Protein AF-A0A165DAU3-F1 (afdb_monomer_lite)

Secondary structure (DSSP, 8-state):
------TTS--S-TT-B-----TTTT--SSS--SSTTEEEETTTTEEEEPS-SSS----SS---BS-SS-SSTT-EEEEETTEEEEE-TTT-STTTTSTT------TTEEEEEEETTEEEEEEEPTTEEEETTEEEE-----

pLDDT: mean 70.82, std 15.38, range [39.5, 92.19]

Sequence (142 aa):
MLDTCGTNGVCGGPGASCDTIAPFTHNQIYVGCNTPAAVCNLATQTCIAASSAGMRRREDEQLPVGPTSCRHRTEQLCVSNGVASCADLASDFEHCGSCGKDCGETEGADTVACERGVCVVWNCKHGWKQVGSTWIRITASK

Radius of gyration: 28.68 Å; chains: 1; bounding box: 58×36×79 Å

Organism: NCBI:txid1353952

InterPro domains:
  IPR048661 Protein CPL1-like [PF21671] (85-129)

Structure (mmCIF, N/CA/C/O backbone):
data_AF-A0A165DAU3-F1
#
_entry.id   AF-A0A165DAU3-F1
#
loop_
_atom_site.group_PDB
_atom_site.id
_atom_site.type_symbol
_atom_site.label_atom_id
_atom_site.label_alt_id
_atom_site.label_comp_id
_atom_site.label_asym_id
_atom_site.label_entity_id
_atom_site.label_seq_id
_atom_site.pdbx_PDB_ins_code
_atom_site.Cartn_x
_atom_site.Cartn_y
_atom_site.Cartn_z
_atom_site.occupancy
_atom_site.B_iso_or_equiv
_atom_site.auth_seq_id
_atom_site.auth_comp_id
_atom_site.auth_asym_id
_atom_site.auth_atom_id
_atom_site.pdbx_PDB_model_num
ATOM 1 N N . MET A 1 1 ? -19.573 -19.934 45.255 1.00 46.00 1 MET A N 1
ATOM 2 C CA . MET A 1 1 ? -20.816 -19.555 44.541 1.00 46.00 1 MET A CA 1
ATOM 3 C C . MET A 1 1 ? -20.634 -19.964 43.082 1.00 46.00 1 MET A C 1
ATOM 5 O O . MET A 1 1 ? -19.509 -20.281 42.727 1.00 46.00 1 MET A O 1
ATOM 9 N N . LEU A 1 2 ? -21.692 -20.099 42.277 1.00 47.59 2 LEU A N 1
ATOM 10 C CA . LEU A 1 2 ? -21.531 -20.499 40.869 1.00 47.59 2 LEU A CA 1
ATOM 11 C C . LEU A 1 2 ? -21.122 -19.275 40.048 1.00 47.59 2 LEU A C 1
ATOM 13 O O . LEU A 1 2 ? -21.917 -18.345 39.930 1.00 47.59 2 LEU A O 1
ATOM 17 N N . ASP A 1 3 ? -19.909 -19.292 39.495 1.00 49.16 3 ASP A N 1
ATOM 18 C CA . ASP A 1 3 ? -19.417 -18.250 38.593 1.00 49.16 3 ASP A CA 1
ATOM 19 C C . ASP A 1 3 ? -20.326 -18.187 37.359 1.00 49.16 3 ASP A C 1
ATOM 21 O O . ASP A 1 3 ? -20.352 -19.094 36.523 1.00 49.16 3 ASP A O 1
ATOM 25 N N . THR A 1 4 ? -21.139 -17.135 37.269 1.00 50.62 4 THR A N 1
ATOM 26 C CA . THR A 1 4 ? -22.172 -16.996 36.242 1.00 50.62 4 THR A CA 1
ATOM 27 C C . THR A 1 4 ? -21.559 -16.638 34.892 1.00 50.62 4 THR A C 1
ATOM 29 O O . THR A 1 4 ? -21.430 -15.474 34.513 1.00 50.62 4 THR A O 1
ATOM 32 N N . CYS A 1 5 ? -21.209 -17.668 34.126 1.00 50.62 5 CYS A N 1
ATOM 33 C CA . CYS A 1 5 ? -20.965 -17.534 32.697 1.00 50.62 5 CYS A CA 1
ATOM 34 C C . CYS A 1 5 ? -22.255 -17.092 31.991 1.00 50.62 5 CYS A C 1
ATOM 36 O O . CYS A 1 5 ? -23.321 -17.676 32.199 1.00 50.62 5 CYS A O 1
ATOM 38 N N . GLY A 1 6 ? -22.163 -16.051 31.161 1.00 46.69 6 GLY A N 1
ATOM 39 C CA . GLY A 1 6 ? -23.290 -15.597 30.351 1.00 46.69 6 GLY A CA 1
ATOM 40 C C . GLY A 1 6 ? -23.711 -16.649 29.319 1.00 46.69 6 GLY A C 1
ATOM 41 O O . GLY A 1 6 ? -22.955 -17.562 28.988 1.00 46.69 6 GLY A O 1
ATOM 42 N N . THR A 1 7 ? -24.899 -16.489 28.732 1.00 39.50 7 THR A N 1
ATOM 43 C CA . THR A 1 7 ? -25.411 -17.355 27.645 1.00 39.50 7 THR A CA 1
ATOM 44 C C . THR A 1 7 ? -24.545 -17.363 26.379 1.00 39.50 7 THR A C 1
ATOM 46 O O . THR A 1 7 ? -24.744 -18.200 25.506 1.00 39.50 7 THR A O 1
ATOM 49 N N . ASN A 1 8 ? -23.565 -16.464 26.284 1.00 43.41 8 ASN A N 1
ATOM 50 C CA . ASN A 1 8 ? -22.525 -16.416 25.256 1.00 43.41 8 ASN A CA 1
ATOM 51 C C . ASN A 1 8 ? -21.261 -17.237 25.602 1.00 43.41 8 ASN A C 1
ATOM 53 O O . ASN A 1 8 ? -20.280 -17.162 24.867 1.00 43.41 8 ASN A O 1
ATOM 57 N N . GLY A 1 9 ? -21.243 -17.968 26.722 1.00 47.16 9 GLY A N 1
ATOM 58 C CA . GLY A 1 9 ? -20.077 -18.724 27.193 1.00 47.16 9 GLY A CA 1
ATOM 59 C C . GLY A 1 9 ? -18.958 -17.866 27.796 1.00 47.16 9 GLY A C 1
ATOM 60 O O . GLY A 1 9 ? -17.902 -18.396 28.128 1.00 47.16 9 GLY A O 1
ATOM 61 N N . VAL A 1 10 ? -19.167 -16.553 27.957 1.00 51.94 10 VAL A N 1
ATOM 62 C CA . VAL A 1 10 ? -18.181 -15.644 28.558 1.00 51.94 10 VAL A CA 1
ATOM 63 C C . VAL A 1 10 ? -18.449 -15.525 30.057 1.00 51.94 10 VAL A C 1
ATOM 65 O O . VAL A 1 10 ? -19.475 -14.995 30.485 1.00 51.94 10 VAL A O 1
ATOM 68 N N . CYS A 1 11 ? -17.510 -16.014 30.859 1.00 55.09 11 CYS A N 1
ATOM 69 C CA . CYS A 1 11 ? -17.501 -15.870 32.315 1.00 55.09 11 CYS A CA 1
ATOM 70 C C . CYS A 1 11 ? -16.788 -14.562 32.716 1.00 55.09 11 CYS A C 1
ATOM 72 O O . CYS A 1 11 ? -15.943 -14.065 31.974 1.00 55.09 11 CYS A O 1
ATOM 74 N N . GLY A 1 12 ? -17.118 -13.975 33.871 1.00 63.19 12 GLY A N 1
ATOM 75 C CA . GLY A 1 12 ? -16.473 -12.733 34.335 1.00 63.19 12 GLY A CA 1
ATOM 76 C C . GLY A 1 12 ? -16.981 -11.433 33.687 1.00 63.19 12 GLY A C 1
ATOM 77 O O . GLY A 1 12 ? -16.265 -10.434 33.688 1.00 63.19 12 GLY A O 1
ATOM 78 N N . GLY A 1 13 ? -18.187 -11.428 33.106 1.00 62.53 13 GLY A N 1
ATOM 79 C CA . GLY A 1 13 ? -18.838 -10.201 32.624 1.00 62.53 13 GLY A CA 1
ATOM 80 C C . GLY A 1 13 ? -19.276 -9.251 33.758 1.00 62.53 13 GLY A C 1
ATOM 81 O O . GLY A 1 13 ? -19.142 -9.593 34.934 1.00 62.53 13 GLY A O 1
ATOM 82 N N . PRO A 1 14 ? -19.825 -8.063 33.436 1.00 66.81 14 PRO A N 1
ATOM 83 C CA . PRO A 1 14 ? -20.321 -7.124 34.441 1.00 66.81 14 PRO A CA 1
ATOM 84 C C . PRO A 1 14 ? -21.338 -7.774 35.394 1.00 66.81 14 PRO A C 1
ATOM 86 O O . PRO A 1 14 ? -22.354 -8.306 34.953 1.00 66.81 14 PRO A O 1
ATOM 89 N N . GLY A 1 15 ? -21.062 -7.721 36.698 1.00 66.19 15 GLY A N 1
ATOM 90 C CA . GLY A 1 15 ? -21.854 -8.347 37.760 1.00 66.19 15 GLY A CA 1
ATOM 91 C C . GLY A 1 15 ? -21.372 -9.732 38.214 1.00 66.19 15 GLY A C 1
ATOM 92 O O . GLY A 1 15 ? -21.868 -10.218 39.226 1.00 66.19 15 GLY A O 1
ATOM 93 N N . ALA A 1 16 ? -20.410 -10.357 37.528 1.00 69.81 16 ALA A N 1
ATOM 94 C CA . ALA A 1 16 ? -19.784 -11.596 37.997 1.00 69.81 16 ALA A CA 1
ATOM 95 C C . ALA A 1 16 ? -18.847 -11.342 39.192 1.00 69.81 16 ALA A C 1
ATOM 97 O O . ALA A 1 16 ? -18.285 -10.251 39.321 1.00 69.81 16 ALA A O 1
ATOM 98 N N . SER A 1 17 ? -18.638 -12.347 40.043 1.00 68.19 17 SER A N 1
ATOM 99 C CA . SER A 1 17 ? -17.603 -12.290 41.080 1.00 68.19 17 SER A CA 1
ATOM 100 C C . SER A 1 17 ? -16.197 -12.350 40.472 1.00 68.19 17 SER A C 1
ATOM 102 O O . SER A 1 17 ? -15.980 -12.954 39.423 1.00 68.19 17 SER A O 1
ATOM 104 N N . CYS A 1 18 ? -15.241 -11.722 41.150 1.00 70.19 18 CYS A N 1
ATOM 105 C CA . CYS A 1 18 ? -13.804 -11.879 40.929 1.00 70.19 18 CYS A CA 1
ATOM 106 C C . CYS A 1 18 ? -13.111 -12.179 42.270 1.00 70.19 18 CYS A C 1
ATOM 108 O O . CYS A 1 18 ? -12.146 -11.529 42.658 1.00 70.19 18 CYS A O 1
ATOM 110 N N . ASP A 1 19 ? -13.662 -13.138 43.013 1.00 56.81 19 ASP A N 1
ATOM 111 C CA . ASP A 1 19 ? -13.194 -13.617 44.319 1.00 56.81 19 ASP A CA 1
ATOM 112 C C . ASP A 1 19 ? -12.314 -14.880 44.209 1.00 56.81 19 ASP A C 1
ATOM 114 O O . ASP A 1 19 ? -11.536 -15.197 45.113 1.00 56.81 19 ASP A O 1
ATOM 118 N N . THR A 1 20 ? -12.394 -15.602 43.091 1.00 53.44 20 THR A N 1
ATOM 119 C CA . THR A 1 20 ? -11.728 -16.889 42.889 1.00 53.44 20 THR A CA 1
ATOM 120 C C . THR A 1 20 ? -10.280 -16.761 42.407 1.00 53.44 20 THR A C 1
ATOM 122 O O . THR A 1 20 ? -9.992 -16.602 41.226 1.00 53.44 20 THR A O 1
ATOM 125 N N . ILE A 1 21 ? -9.338 -17.035 43.317 1.00 48.91 21 ILE A N 1
ATOM 126 C CA . ILE A 1 21 ? -7.959 -17.456 42.983 1.00 48.91 21 ILE A CA 1
ATOM 127 C C . ILE A 1 21 ? -7.896 -18.887 42.405 1.00 48.91 21 ILE A C 1
ATOM 129 O O . ILE A 1 21 ? -6.816 -19.461 42.307 1.00 48.91 21 ILE A O 1
ATOM 133 N N . ALA A 1 22 ? -9.039 -19.498 42.072 1.00 47.84 22 ALA A N 1
ATOM 134 C CA . ALA A 1 22 ? -9.131 -20.859 41.558 1.00 47.84 22 ALA A CA 1
ATOM 135 C C . ALA A 1 22 ? -8.484 -20.935 40.159 1.00 47.84 22 ALA A C 1
ATOM 137 O O . ALA A 1 22 ? -9.112 -20.528 39.179 1.00 47.84 22 ALA A O 1
ATOM 138 N N . PRO A 1 23 ? -7.267 -21.500 40.008 1.00 42.53 23 PRO A N 1
ATOM 139 C CA . PRO A 1 23 ? -6.545 -21.445 38.731 1.00 42.53 23 PRO A CA 1
ATOM 140 C C . PRO A 1 23 ? -7.210 -22.306 37.646 1.00 42.53 23 PRO A C 1
ATOM 142 O O . PRO A 1 23 ? -6.917 -22.184 36.458 1.00 42.53 23 PRO A O 1
ATOM 145 N N . PHE A 1 24 ? -8.093 -23.214 38.071 1.00 40.94 24 PHE A N 1
ATOM 146 C CA . PHE A 1 24 ? -8.530 -24.380 37.314 1.00 40.94 24 PHE A CA 1
ATOM 147 C C . PHE A 1 24 ? -9.764 -24.166 36.436 1.00 40.94 24 PHE A C 1
ATOM 149 O O . PHE A 1 24 ? -10.073 -25.055 35.649 1.00 40.94 24 PHE A O 1
ATOM 156 N N . THR A 1 25 ? -10.447 -23.019 36.509 1.00 50.50 25 THR A N 1
ATOM 157 C CA . THR A 1 25 ? -11.574 -22.753 35.598 1.00 50.50 25 THR A CA 1
ATOM 158 C C . THR A 1 25 ? -11.076 -22.291 34.223 1.00 50.50 25 THR A C 1
ATOM 160 O O . THR A 1 25 ? -11.547 -22.796 33.209 1.00 50.50 25 THR A O 1
ATOM 163 N N . HIS A 1 26 ? -10.088 -21.379 34.169 1.00 50.25 26 HIS A N 1
ATOM 164 C CA . HIS A 1 26 ? -9.601 -20.776 32.911 1.00 50.25 26 HIS A CA 1
ATOM 165 C C . HIS A 1 26 ? -8.097 -20.411 32.880 1.00 50.25 26 HIS A C 1
ATOM 167 O O . HIS A 1 26 ? -7.707 -19.515 32.134 1.00 50.25 26 HIS A O 1
ATOM 173 N N . ASN A 1 27 ? -7.234 -21.082 33.656 1.00 53.47 27 ASN A N 1
ATOM 174 C CA . ASN A 1 27 ? -5.777 -20.840 33.661 1.00 53.47 27 ASN A CA 1
ATOM 175 C C . ASN A 1 27 ? -5.389 -19.387 34.030 1.00 53.47 27 ASN A C 1
ATOM 177 O O . ASN A 1 27 ? -4.446 -18.812 33.484 1.00 53.47 27 ASN A O 1
ATOM 181 N N . GLN A 1 28 ? -6.139 -18.777 34.953 1.00 51.09 28 GLN A N 1
ATOM 182 C CA . GLN A 1 28 ? -5.869 -17.427 35.446 1.00 51.09 28 GLN A CA 1
ATOM 183 C C . GLN A 1 28 ? -4.874 -17.471 36.611 1.00 51.09 28 GLN A C 1
ATOM 185 O O . GLN A 1 28 ? -5.056 -18.214 37.572 1.00 51.09 28 GLN A O 1
ATOM 190 N N . ILE A 1 29 ? -3.810 -16.670 36.508 1.00 54.09 29 ILE A N 1
ATOM 191 C CA . ILE A 1 29 ? -2.702 -16.618 37.483 1.00 54.09 29 ILE A CA 1
ATOM 192 C C . ILE A 1 29 ? -2.947 -15.529 38.551 1.00 54.09 29 ILE A C 1
ATOM 194 O O . ILE A 1 29 ? -2.326 -15.536 39.611 1.00 54.09 29 ILE A O 1
ATOM 198 N N . TYR A 1 30 ? -3.878 -14.606 38.292 1.00 58.62 30 TYR A N 1
ATOM 199 C CA . TYR A 1 30 ? -4.187 -13.457 39.142 1.00 58.62 30 TYR A CA 1
ATOM 200 C C . TYR A 1 30 ? -5.695 -13.219 39.211 1.00 58.62 30 TYR A C 1
ATOM 202 O O . TYR A 1 30 ? -6.419 -13.539 38.270 1.00 58.62 30 TYR A O 1
ATOM 210 N N . VAL A 1 31 ? -6.146 -12.605 40.307 1.00 63.75 31 VAL A N 1
ATOM 211 C CA . VAL A 1 31 ? -7.537 -12.176 40.501 1.00 63.75 31 VAL A CA 1
ATOM 212 C C . VAL A 1 31 ? -7.916 -11.146 39.430 1.00 63.75 31 VAL A C 1
ATOM 214 O O . VAL A 1 31 ? -7.305 -10.079 39.348 1.00 63.75 31 VAL A O 1
ATOM 217 N N . GLY A 1 32 ? -8.916 -11.456 38.605 1.00 68.69 32 GLY A N 1
ATOM 218 C CA . GLY A 1 32 ? -9.307 -10.628 37.466 1.00 68.69 32 GLY A CA 1
ATOM 219 C C . GLY A 1 32 ? -10.614 -11.078 36.812 1.00 68.69 32 GLY A C 1
ATOM 220 O O . GLY A 1 32 ? -11.285 -11.986 37.288 1.00 68.69 32 GLY A O 1
ATOM 221 N N . CYS A 1 33 ? -10.979 -10.421 35.711 1.00 72.44 33 CYS A N 1
ATOM 222 C CA . CYS A 1 33 ? -12.165 -10.743 34.916 1.00 72.44 33 CYS A CA 1
ATOM 223 C C . CYS A 1 33 ? -11.736 -11.394 33.598 1.00 72.44 33 CYS A C 1
ATOM 225 O O . CYS A 1 33 ? -10.804 -10.917 32.953 1.00 72.44 33 CYS A O 1
ATOM 227 N N . ASN A 1 34 ? -12.419 -12.456 33.157 1.00 69.62 34 ASN A N 1
ATOM 228 C CA . ASN A 1 34 ? -12.045 -13.214 31.949 1.00 69.62 34 ASN A CA 1
ATOM 229 C C . ASN A 1 34 ? -12.431 -12.522 30.620 1.00 69.62 34 ASN A C 1
ATOM 231 O O . ASN A 1 34 ? -12.592 -13.175 29.592 1.00 69.62 34 ASN A O 1
ATOM 235 N N . THR A 1 35 ? -12.638 -11.204 30.635 1.00 63.91 35 THR A N 1
ATOM 236 C CA . THR A 1 35 ? -13.045 -10.413 29.471 1.00 63.91 35 THR A CA 1
ATOM 237 C C . THR A 1 35 ? -12.393 -9.031 29.508 1.00 63.91 35 THR A C 1
ATOM 239 O O . THR A 1 35 ? -12.399 -8.392 30.561 1.00 63.91 35 THR A O 1
ATOM 242 N N . PRO A 1 36 ? -11.883 -8.512 28.373 1.00 62.81 36 PRO A N 1
ATOM 243 C CA . PRO A 1 36 ? -11.299 -7.171 28.307 1.00 62.81 36 PRO A CA 1
ATOM 244 C C . PRO A 1 36 ? -12.323 -6.042 28.533 1.00 62.81 36 PRO A C 1
ATOM 246 O O . PRO A 1 36 ? -11.933 -4.888 28.678 1.00 62.81 36 PRO A O 1
ATOM 249 N N . ALA A 1 37 ? -13.626 -6.350 28.564 1.00 67.12 37 ALA A N 1
ATOM 250 C CA . ALA A 1 37 ? -14.698 -5.380 28.802 1.00 67.12 37 ALA A CA 1
ATOM 251 C C . ALA A 1 37 ? -15.012 -5.131 30.295 1.00 67.12 37 ALA A C 1
ATOM 253 O O . ALA A 1 37 ? -15.828 -4.261 30.612 1.00 67.12 37 ALA A O 1
ATOM 254 N N . ALA A 1 38 ? -14.407 -5.887 31.217 1.00 72.69 38 ALA A N 1
ATOM 255 C CA . ALA A 1 38 ? -14.668 -5.788 32.651 1.00 72.69 38 ALA A CA 1
ATOM 256 C C . ALA A 1 38 ? -13.371 -5.716 33.467 1.00 72.69 38 ALA A C 1
ATOM 258 O O . ALA A 1 38 ? -12.349 -6.286 33.094 1.00 72.69 38 ALA A O 1
ATOM 259 N N . VAL A 1 39 ? -13.426 -5.023 34.604 1.00 74.12 39 VAL A N 1
ATOM 260 C CA . VAL A 1 39 ? -12.312 -4.896 35.554 1.00 74.12 39 VAL A CA 1
ATOM 261 C C . VAL A 1 39 ? -12.798 -5.331 36.930 1.00 74.12 39 VAL A C 1
ATOM 263 O O . VAL A 1 39 ? -13.915 -5.006 37.334 1.00 74.12 39 VAL A O 1
ATOM 266 N N . CYS A 1 40 ? -11.960 -6.065 37.661 1.00 74.00 40 CYS A N 1
ATOM 267 C CA . CYS A 1 40 ? -12.284 -6.496 39.013 1.00 74.00 40 CYS A CA 1
ATOM 268 C C . CYS A 1 40 ? -12.239 -5.302 39.975 1.00 74.00 40 CYS A C 1
ATOM 270 O O . CYS A 1 40 ? -11.180 -4.716 40.208 1.00 74.00 40 CYS A O 1
ATOM 272 N N . AS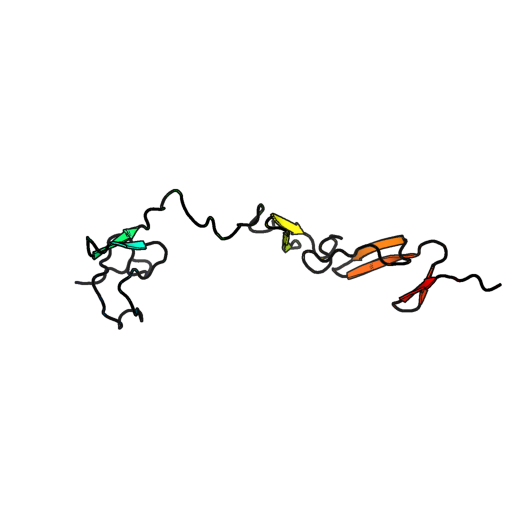N A 1 41 ? -13.385 -4.940 40.551 1.00 77.25 41 ASN A N 1
ATOM 273 C CA . ASN A 1 41 ? -13.446 -3.979 41.640 1.00 77.25 41 ASN A CA 1
ATOM 274 C C . ASN A 1 41 ? -13.106 -4.694 42.953 1.00 77.25 41 ASN A C 1
ATOM 276 O O . ASN A 1 41 ? -13.950 -5.368 43.539 1.00 77.25 41 ASN A O 1
ATOM 280 N N . LEU A 1 42 ? -11.876 -4.516 43.435 1.00 71.94 42 LEU A N 1
ATOM 281 C CA . LEU A 1 42 ? -11.378 -5.168 44.652 1.00 71.94 42 LEU A CA 1
ATOM 282 C C . LEU A 1 42 ? -12.132 -4.767 45.935 1.00 71.94 42 LEU A C 1
ATOM 284 O O . LEU A 1 42 ? -12.079 -5.508 46.912 1.00 71.94 42 LEU A O 1
ATOM 288 N N . ALA A 1 43 ? -12.851 -3.637 45.947 1.00 72.81 43 ALA A N 1
ATOM 289 C CA . ALA A 1 43 ? -13.649 -3.220 47.103 1.00 72.81 43 ALA A CA 1
ATOM 290 C C . ALA A 1 43 ? -14.978 -3.989 47.220 1.00 72.81 43 ALA A C 1
ATOM 292 O O . ALA A 1 43 ? -15.489 -4.162 48.324 1.00 72.81 43 ALA A O 1
ATOM 293 N N . THR A 1 44 ? -15.535 -4.452 46.096 1.00 73.00 44 THR A N 1
ATOM 294 C CA . THR A 1 44 ? -16.795 -5.219 46.042 1.00 73.00 44 THR A CA 1
ATOM 295 C C . THR A 1 44 ? -16.604 -6.673 45.606 1.00 73.00 44 THR A C 1
ATOM 297 O O . THR A 1 44 ? -17.569 -7.428 45.619 1.00 73.00 44 THR A O 1
ATOM 300 N N . GLN A 1 45 ? -15.383 -7.060 45.217 1.00 73.69 45 GLN A N 1
ATOM 301 C CA . GLN A 1 45 ? -15.016 -8.358 44.629 1.00 73.69 45 GLN A CA 1
ATOM 302 C C . GLN A 1 45 ? -15.885 -8.751 43.423 1.00 73.69 45 GLN A C 1
ATOM 304 O O . GLN A 1 45 ? -16.158 -9.925 43.181 1.00 73.69 45 GLN A O 1
ATOM 309 N N . THR A 1 46 ? -16.305 -7.754 42.641 1.00 73.56 46 THR A N 1
ATOM 310 C CA . THR A 1 46 ? -17.125 -7.944 41.441 1.00 73.56 46 THR A CA 1
ATOM 311 C C . THR A 1 46 ? -16.461 -7.357 40.206 1.00 73.56 46 THR A C 1
ATOM 313 O O . THR A 1 46 ? -15.899 -6.260 40.230 1.00 73.56 46 THR A O 1
ATOM 316 N N . CYS A 1 47 ? -16.577 -8.072 39.093 1.00 76.00 47 CYS A N 1
ATOM 317 C CA . CYS A 1 47 ? -16.334 -7.547 37.764 1.00 76.00 47 CYS A CA 1
ATOM 318 C C . CYS A 1 47 ? -17.344 -6.436 37.486 1.00 76.00 47 CYS A C 1
ATOM 320 O O . CYS A 1 47 ? -18.525 -6.690 37.255 1.00 76.00 47 CYS A O 1
ATOM 322 N N . ILE A 1 48 ? -16.890 -5.188 37.509 1.00 73.12 48 ILE A N 1
ATOM 323 C CA . ILE A 1 48 ? -17.661 -4.071 36.970 1.00 73.12 48 ILE A CA 1
ATOM 324 C C . ILE A 1 48 ? -17.348 -3.950 35.481 1.00 73.12 48 ILE A C 1
ATOM 326 O O . ILE A 1 48 ? -16.263 -4.334 35.037 1.00 73.12 48 ILE A O 1
ATOM 330 N N . ALA A 1 49 ? -18.277 -3.397 34.699 1.00 70.88 49 ALA A N 1
ATOM 331 C CA . ALA A 1 49 ? -17.907 -2.893 33.381 1.00 70.88 49 ALA A CA 1
ATOM 332 C C . ALA A 1 49 ? -16.705 -1.956 33.558 1.00 70.88 49 ALA A C 1
ATOM 334 O O . ALA A 1 49 ? -16.719 -1.121 34.470 1.00 70.88 49 ALA A O 1
ATOM 335 N N . ALA A 1 50 ? -15.677 -2.098 32.716 1.00 64.62 50 ALA A N 1
ATOM 336 C CA . ALA A 1 50 ? -14.618 -1.102 32.664 1.00 64.62 50 ALA A CA 1
ATOM 337 C C . ALA A 1 50 ? -15.302 0.264 32.498 1.00 64.62 50 ALA A C 1
ATOM 339 O O . ALA A 1 50 ? -16.147 0.424 31.613 1.00 64.62 50 ALA A O 1
ATOM 340 N N . SER A 1 51 ? -15.026 1.217 33.394 1.00 51.50 51 SER A N 1
ATOM 341 C CA . SER A 1 51 ? -15.762 2.487 33.508 1.00 51.50 51 SER A CA 1
ATOM 342 C C . SER A 1 51 ? -15.360 3.496 32.421 1.00 51.50 51 SER A C 1
ATOM 344 O O . SER A 1 51 ? -15.079 4.663 32.674 1.00 51.50 51 SER A O 1
ATOM 346 N N . SER A 1 52 ? -15.365 3.002 31.186 1.00 47.47 52 SER A N 1
ATOM 347 C CA . SER A 1 52 ? -15.084 3.649 29.911 1.00 47.47 52 SER A CA 1
ATOM 348 C C . SER A 1 52 ? -16.101 3.212 28.839 1.00 47.47 52 SER A C 1
ATOM 350 O O . SER A 1 52 ? -15.825 3.291 27.644 1.00 47.47 52 SER A O 1
ATOM 352 N N . ALA A 1 53 ? -17.327 2.845 29.249 1.00 49.28 53 ALA A N 1
ATOM 353 C CA . ALA A 1 53 ? -18.489 2.711 28.354 1.00 49.28 53 ALA A CA 1
ATOM 354 C C . ALA A 1 53 ? -18.829 4.021 27.595 1.00 49.28 53 ALA A C 1
ATOM 356 O O . ALA A 1 53 ? -19.609 4.010 26.646 1.00 49.28 53 ALA A O 1
ATOM 357 N N . GLY A 1 54 ? -18.207 5.140 27.981 1.00 48.66 54 GLY A N 1
ATOM 358 C CA . GLY A 1 54 ? -17.986 6.306 27.135 1.00 48.66 54 GLY A CA 1
ATOM 359 C C . GLY A 1 54 ? -16.723 7.051 27.580 1.00 48.66 54 GLY A C 1
ATOM 360 O O . GLY A 1 54 ? -16.620 7.427 28.741 1.00 48.66 54 GLY A O 1
ATOM 361 N N . MET A 1 55 ? -15.789 7.278 26.649 1.00 51.66 55 MET A N 1
ATOM 362 C CA . MET A 1 55 ? -14.566 8.093 26.797 1.00 51.66 55 MET A CA 1
ATOM 363 C C . MET A 1 55 ? -13.546 7.658 27.875 1.00 51.66 55 MET A C 1
ATOM 365 O O . MET A 1 55 ? -13.565 8.166 28.995 1.00 51.66 55 MET A O 1
ATOM 369 N N . ARG A 1 56 ? -12.549 6.849 27.473 1.00 53.53 56 ARG A N 1
ATOM 370 C CA . ARG A 1 56 ? -11.108 7.228 27.377 1.00 53.53 56 ARG A CA 1
ATOM 371 C C . ARG A 1 56 ? -10.192 5.994 27.210 1.00 53.53 56 ARG A C 1
ATOM 373 O O . ARG A 1 56 ? -10.410 4.977 27.862 1.00 53.53 56 ARG A O 1
ATOM 380 N N . ARG A 1 57 ? -9.123 6.174 26.419 1.00 51.88 57 ARG A N 1
ATOM 381 C CA . ARG A 1 57 ? -7.965 5.291 26.113 1.00 51.88 57 ARG A CA 1
ATOM 382 C C . ARG A 1 57 ? -8.231 4.038 25.268 1.00 51.88 57 ARG A C 1
ATOM 384 O O . ARG A 1 57 ? -9.175 3.307 25.524 1.00 51.88 57 ARG A O 1
ATOM 391 N N . ARG A 1 58 ? -7.377 3.667 24.301 1.00 50.09 58 ARG A N 1
ATOM 392 C CA . ARG A 1 58 ? -6.182 4.324 23.700 1.00 50.09 58 ARG A CA 1
ATOM 393 C C . ARG A 1 58 ? -6.611 5.405 22.690 1.00 50.09 58 ARG A C 1
ATOM 395 O O . ARG A 1 58 ? -7.562 5.163 21.963 1.00 50.09 58 ARG A O 1
ATOM 402 N N . GLU A 1 59 ? -6.020 6.594 22.549 1.00 46.59 59 GLU A N 1
ATOM 403 C CA . GLU A 1 59 ? -4.958 7.371 23.246 1.00 46.59 59 GLU A CA 1
ATOM 404 C C . GLU A 1 59 ? -3.474 6.948 23.129 1.00 46.59 59 GLU A C 1
ATOM 406 O O . GLU A 1 59 ? -2.640 7.838 23.205 1.00 46.59 59 GLU A O 1
ATOM 411 N N . ASP A 1 60 ? -3.120 5.681 22.881 1.00 44.56 60 ASP A N 1
ATOM 412 C CA . ASP A 1 60 ? -1.711 5.205 22.768 1.00 44.56 60 ASP A CA 1
ATOM 413 C C . ASP A 1 60 ? -1.509 4.110 21.695 1.00 44.56 60 ASP A C 1
ATOM 415 O O . ASP A 1 60 ? -0.522 3.381 21.661 1.00 44.56 60 ASP A O 1
ATOM 419 N N . GLU A 1 61 ? -2.463 3.997 20.779 1.00 44.81 61 GLU A N 1
ATOM 420 C CA . GLU A 1 61 ? -2.224 3.437 19.453 1.00 44.81 61 GLU A CA 1
ATOM 421 C C . GLU A 1 61 ? -2.827 4.473 18.515 1.00 44.81 61 GLU A C 1
ATOM 423 O O . GLU A 1 61 ? -4.030 4.742 18.586 1.00 44.81 61 GLU A O 1
ATOM 428 N N . GLN A 1 62 ? -1.980 5.160 17.746 1.00 47.03 62 GLN A N 1
ATOM 429 C CA . GLN A 1 62 ? -2.428 6.189 16.811 1.00 47.03 62 GLN A CA 1
ATOM 430 C C . GLN A 1 62 ? -3.215 5.497 15.700 1.00 47.03 62 GLN A C 1
ATOM 432 O O . GLN A 1 62 ? -2.643 5.029 14.716 1.00 47.03 62 GLN A O 1
ATOM 437 N N . LEU A 1 63 ? -4.531 5.386 15.905 1.00 48.09 63 LEU A N 1
ATOM 438 C CA . LEU A 1 63 ? -5.461 4.881 14.906 1.00 48.09 63 LEU A CA 1
ATOM 439 C C . LEU A 1 63 ? -5.234 5.661 13.610 1.00 48.09 63 LEU A C 1
ATOM 441 O O . LEU A 1 63 ? -5.285 6.895 13.651 1.00 48.09 63 LEU A O 1
ATOM 445 N N . PRO A 1 64 ? -4.996 4.975 12.479 1.00 51.00 64 PRO A N 1
ATOM 446 C CA . PRO A 1 64 ? -4.806 5.650 11.214 1.00 51.00 64 PRO A CA 1
ATOM 447 C C . PRO A 1 64 ? -5.990 6.567 10.910 1.00 51.00 64 PRO A C 1
ATOM 449 O O . PRO A 1 64 ? -7.140 6.126 10.919 1.00 51.00 64 PRO A O 1
ATOM 452 N N . VAL A 1 65 ? -5.721 7.841 10.628 1.00 58.19 65 VAL A N 1
ATOM 453 C CA . VAL A 1 65 ? -6.741 8.776 10.146 1.00 58.19 65 VAL A CA 1
ATOM 454 C C . VAL A 1 65 ? -7.193 8.283 8.772 1.00 58.19 65 VAL A C 1
ATOM 456 O O . VAL A 1 65 ? -6.480 8.471 7.794 1.00 58.19 65 VAL A O 1
ATOM 459 N N . GLY A 1 66 ? -8.328 7.588 8.683 1.00 62.97 66 GLY A N 1
ATOM 460 C CA . GLY A 1 66 ? -8.791 7.008 7.421 1.00 62.97 66 GLY A CA 1
ATOM 461 C C . GLY A 1 66 ? -9.782 5.849 7.579 1.00 62.97 66 GLY A C 1
ATOM 462 O O . GLY A 1 66 ? -10.306 5.622 8.672 1.00 62.97 66 GLY A O 1
ATOM 463 N N . PRO A 1 67 ? -10.089 5.130 6.483 1.00 69.56 67 PRO A N 1
ATOM 464 C CA . PRO A 1 67 ? -10.998 3.992 6.504 1.00 69.56 67 PRO A CA 1
ATOM 465 C C . PRO A 1 67 ? -10.368 2.771 7.190 1.00 69.56 67 PRO A C 1
ATOM 467 O O . PRO A 1 67 ? -9.155 2.598 7.206 1.00 69.56 67 PRO A O 1
ATOM 470 N N . THR A 1 68 ? -11.207 1.877 7.717 1.00 73.94 68 THR A N 1
ATOM 471 C CA . THR A 1 68 ? -10.784 0.573 8.267 1.00 73.94 68 THR A CA 1
ATOM 472 C C . THR A 1 68 ? -10.873 -0.569 7.249 1.00 73.94 68 THR A C 1
ATOM 474 O O . THR A 1 68 ? -10.426 -1.681 7.526 1.00 73.94 68 THR A O 1
ATOM 477 N N . SER A 1 69 ? -11.457 -0.320 6.075 1.00 82.06 69 SER A N 1
ATOM 478 C CA . SER A 1 69 ? -11.560 -1.261 4.958 1.00 82.06 69 SER A CA 1
ATOM 479 C C . SER A 1 69 ? -11.851 -0.524 3.648 1.00 82.06 69 SER A C 1
ATOM 481 O O . SER A 1 69 ? -12.398 0.580 3.654 1.00 82.06 69 SER A O 1
ATOM 483 N N . CYS A 1 70 ? -11.487 -1.138 2.522 1.00 84.00 70 CYS A N 1
ATOM 484 C CA . CYS A 1 70 ? -11.680 -0.556 1.195 1.00 84.00 70 CYS A CA 1
ATOM 485 C C . CYS A 1 70 ? -12.987 -1.002 0.544 1.00 84.00 70 CYS A C 1
ATOM 487 O O . CYS A 1 70 ? -13.486 -2.106 0.784 1.00 84.00 70 CYS A O 1
ATOM 489 N N . ARG A 1 71 ? -13.565 -0.115 -0.274 1.00 86.00 71 ARG A N 1
ATOM 490 C CA . ARG A 1 71 ? -14.857 -0.357 -0.926 1.00 86.00 71 ARG A CA 1
ATOM 491 C C . ARG A 1 71 ? -14.697 -1.259 -2.145 1.00 86.00 71 ARG A C 1
ATOM 493 O O . ARG A 1 71 ? -15.568 -2.099 -2.387 1.00 86.00 71 ARG A O 1
ATOM 500 N N . HIS A 1 72 ? -13.617 -1.096 -2.906 1.00 83.69 72 HIS A N 1
ATOM 501 C CA . HIS A 1 72 ? -13.312 -1.972 -4.028 1.00 83.69 72 HIS A CA 1
ATOM 502 C C . HIS A 1 72 ? -12.444 -3.138 -3.554 1.00 83.69 72 HIS A C 1
ATOM 504 O O . HIS A 1 72 ? -11.519 -2.973 -2.770 1.00 83.69 72 HIS A O 1
ATOM 510 N N . ARG A 1 73 ? -12.731 -4.348 -4.051 1.00 81.62 73 ARG A N 1
ATOM 511 C CA . ARG A 1 73 ? -11.959 -5.559 -3.708 1.00 81.62 73 ARG A CA 1
ATOM 512 C C . ARG A 1 73 ? -10.577 -5.622 -4.375 1.00 81.62 73 ARG A C 1
ATOM 514 O O . ARG A 1 73 ? -9.831 -6.555 -4.103 1.00 81.62 73 ARG A O 1
ATOM 521 N N . THR A 1 74 ? -10.286 -4.689 -5.280 1.00 83.06 74 THR A N 1
ATOM 522 C CA . THR A 1 74 ? -8.985 -4.506 -5.940 1.00 83.06 74 THR A CA 1
ATOM 523 C C . THR A 1 74 ? -8.080 -3.536 -5.179 1.00 83.06 74 THR A C 1
ATOM 525 O O . THR A 1 74 ? -6.867 -3.580 -5.351 1.00 83.06 74 THR A O 1
ATOM 528 N N . GLU A 1 75 ? -8.653 -2.693 -4.316 1.00 87.50 75 GLU A N 1
ATOM 529 C CA . GLU A 1 75 ? -7.913 -1.780 -3.448 1.00 87.50 75 GLU A CA 1
ATOM 530 C C . GLU A 1 75 ? -7.388 -2.527 -2.218 1.00 87.50 75 GLU A C 1
ATOM 532 O O . GLU A 1 75 ? -8.086 -3.355 -1.624 1.00 87.50 75 GLU A O 1
ATOM 537 N N . GLN A 1 76 ? -6.182 -2.172 -1.783 1.00 87.50 76 GLN A N 1
ATOM 538 C CA . GLN A 1 76 ? -5.643 -2.576 -0.493 1.00 87.50 76 GLN A CA 1
ATOM 539 C C . GLN A 1 76 ? -5.631 -1.387 0.469 1.00 87.50 76 GLN A C 1
ATOM 541 O O . GLN A 1 76 ? -5.382 -0.246 0.077 1.00 87.50 76 GLN A O 1
ATOM 546 N N . LEU A 1 77 ? -5.889 -1.670 1.749 1.00 88.19 77 LEU A N 1
ATOM 547 C CA . LEU A 1 77 ? -5.761 -0.678 2.806 1.00 88.19 77 LEU A CA 1
ATOM 548 C C . LEU A 1 77 ? -4.278 -0.447 3.108 1.00 88.19 77 LEU A C 1
ATOM 550 O O . LEU A 1 77 ? -3.585 -1.344 3.594 1.00 88.19 77 LEU A O 1
ATOM 554 N N . CYS A 1 78 ? -3.813 0.761 2.826 1.00 86.31 78 CYS A N 1
ATOM 555 C CA . CYS A 1 78 ? -2.459 1.215 3.073 1.00 86.31 78 CYS A CA 1
ATOM 556 C C . CYS A 1 78 ? -2.438 2.190 4.249 1.00 86.31 78 CYS A C 1
ATOM 558 O O . CYS A 1 78 ? -3.344 3.001 4.415 1.00 86.31 78 CYS A O 1
ATOM 560 N N . VAL A 1 79 ? -1.399 2.102 5.082 1.00 85.94 79 VAL A N 1
ATOM 561 C CA . VAL A 1 79 ? -1.192 3.008 6.217 1.00 85.94 79 VAL A CA 1
ATOM 562 C C . VAL A 1 79 ? 0.148 3.706 6.035 1.00 85.94 79 VAL A C 1
ATOM 564 O O . VAL A 1 79 ? 1.186 3.051 5.986 1.00 85.94 79 VAL A O 1
ATOM 567 N N . SER A 1 80 ? 0.122 5.033 5.941 1.00 80.19 80 SER A N 1
ATOM 568 C CA . SER A 1 80 ? 1.300 5.887 5.774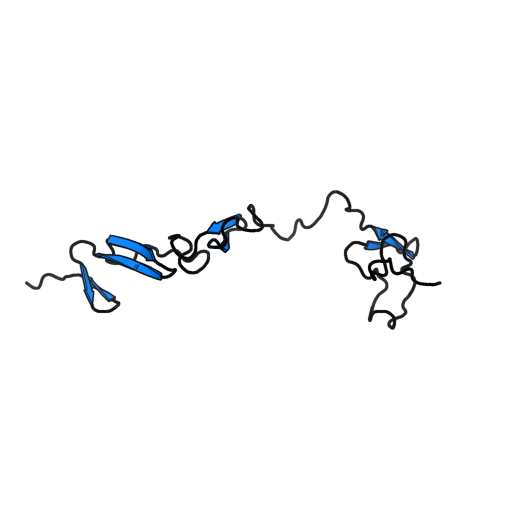 1.00 80.19 80 SER A CA 1
ATOM 569 C C . SER A 1 80 ? 1.208 7.060 6.744 1.00 80.19 80 SER A C 1
ATOM 571 O O . SER A 1 80 ? 0.172 7.709 6.825 1.00 80.19 80 SER A O 1
ATOM 573 N N . ASN A 1 81 ? 2.266 7.319 7.518 1.00 77.12 81 ASN A N 1
ATOM 574 C CA . ASN A 1 81 ? 2.330 8.423 8.494 1.00 77.12 81 ASN A CA 1
ATOM 575 C C . ASN A 1 81 ? 1.134 8.509 9.476 1.00 77.12 81 ASN A C 1
ATOM 577 O O . ASN A 1 81 ? 0.729 9.599 9.870 1.00 77.12 81 ASN A O 1
ATOM 581 N N . GLY A 1 82 ? 0.545 7.372 9.869 1.00 71.00 82 GLY A N 1
ATOM 582 C CA . GLY A 1 82 ? -0.644 7.364 10.736 1.00 71.00 82 GLY A CA 1
ATOM 583 C C . GLY A 1 82 ? -1.930 7.833 10.040 1.00 71.00 82 GLY A C 1
ATOM 584 O O . GLY A 1 82 ? -2.880 8.240 10.701 1.00 71.00 82 GLY A O 1
ATOM 585 N N . VAL A 1 83 ? -1.977 7.764 8.710 1.00 77.19 83 VAL A N 1
ATOM 586 C CA . VAL A 1 83 ? -3.151 7.999 7.860 1.00 77.19 83 VAL A CA 1
ATOM 587 C C . VAL A 1 83 ? -3.440 6.698 7.115 1.00 77.19 83 VAL A C 1
ATOM 589 O O . VAL A 1 83 ? -2.512 6.062 6.614 1.00 77.19 83 VAL A O 1
ATOM 592 N N . ALA A 1 84 ? -4.703 6.276 7.062 1.00 84.06 84 ALA A N 1
ATOM 593 C CA . ALA A 1 84 ? -5.117 5.146 6.236 1.00 84.06 84 ALA A CA 1
ATOM 594 C C . ALA A 1 84 ? -5.699 5.644 4.911 1.00 84.06 84 ALA A C 1
ATOM 596 O O . ALA A 1 84 ? -6.476 6.598 4.873 1.00 84.06 84 ALA A O 1
ATOM 597 N N . SER A 1 85 ? -5.360 4.960 3.827 1.00 86.69 85 SER A N 1
ATOM 598 C CA . SER A 1 85 ? -5.883 5.191 2.485 1.00 86.69 85 SER A CA 1
ATOM 599 C C . SER A 1 85 ? -6.171 3.856 1.801 1.00 86.69 85 SER A C 1
ATOM 601 O O . SER A 1 85 ? -5.642 2.811 2.178 1.00 86.69 85 SER A O 1
ATOM 603 N N . CYS A 1 86 ? -7.038 3.885 0.795 1.00 89.19 86 CYS A N 1
ATOM 604 C CA . CYS A 1 86 ? -7.259 2.753 -0.095 1.00 89.19 86 CYS A CA 1
ATOM 605 C C . CYS A 1 86 ? -6.543 3.037 -1.406 1.00 89.19 86 CYS A C 1
ATOM 607 O O . CYS A 1 86 ? -6.803 4.071 -2.018 1.00 89.19 86 CYS A O 1
ATOM 609 N N . ALA A 1 87 ? -5.645 2.138 -1.799 1.00 90.50 87 ALA A N 1
ATOM 610 C CA . ALA A 1 87 ? -4.823 2.270 -2.995 1.00 90.50 87 ALA A CA 1
ATOM 611 C C . ALA A 1 87 ? -4.938 1.009 -3.856 1.00 90.50 87 ALA A C 1
ATOM 613 O O . ALA A 1 87 ? -4.951 -0.112 -3.337 1.00 90.50 87 ALA A O 1
ATOM 614 N N . ASP A 1 88 ? -5.014 1.173 -5.174 1.00 92.19 88 ASP A N 1
ATOM 615 C CA . ASP A 1 88 ? -5.020 0.048 -6.110 1.00 92.19 88 ASP A CA 1
ATOM 616 C C . ASP A 1 88 ? -3.575 -0.361 -6.420 1.00 92.19 88 ASP A C 1
ATOM 618 O O . ASP A 1 88 ? -2.923 0.213 -7.290 1.00 92.19 88 ASP A O 1
ATOM 622 N N . LEU A 1 89 ? -3.066 -1.386 -5.731 1.00 90.94 89 LEU A N 1
ATOM 623 C CA . LEU A 1 89 ? -1.678 -1.833 -5.900 1.00 90.94 89 LEU A CA 1
ATOM 624 C C . LEU A 1 89 ? -1.347 -2.298 -7.332 1.00 90.94 89 LEU A C 1
ATOM 626 O O . LEU A 1 89 ? -0.177 -2.535 -7.622 1.00 90.94 89 LEU A O 1
ATOM 630 N N . ALA A 1 90 ? -2.330 -2.471 -8.225 1.00 89.94 90 ALA A N 1
ATOM 631 C CA . ALA A 1 90 ? -2.097 -2.852 -9.612 1.00 89.94 90 ALA A CA 1
ATOM 632 C C . ALA A 1 90 ? -1.809 -1.661 -10.545 1.00 89.94 90 ALA A C 1
ATOM 634 O O . ALA A 1 90 ? -1.247 -1.893 -11.618 1.00 89.94 90 ALA A O 1
ATOM 635 N N . SER A 1 91 ? -2.190 -0.431 -10.173 1.00 89.12 91 SER A N 1
ATOM 636 C CA . SER A 1 91 ? -2.094 0.759 -11.045 1.00 89.12 91 SER A CA 1
ATOM 637 C C . SER A 1 91 ? -1.769 2.086 -10.343 1.00 89.12 91 SER A C 1
ATOM 639 O O . SER A 1 91 ? -1.385 3.046 -11.010 1.00 89.12 91 SER A O 1
ATOM 641 N N . ASP A 1 92 ? -1.875 2.149 -9.017 1.00 88.94 92 ASP A N 1
ATOM 642 C CA . ASP A 1 92 ? -1.476 3.297 -8.207 1.00 88.94 92 ASP A CA 1
ATOM 643 C C . ASP A 1 92 ? 0.055 3.443 -8.216 1.00 88.94 92 ASP A C 1
ATOM 645 O O . ASP A 1 92 ? 0.794 2.505 -7.901 1.00 88.94 92 ASP A O 1
ATOM 649 N N . PHE A 1 93 ? 0.531 4.621 -8.618 1.00 87.94 93 PHE A N 1
ATOM 650 C CA . PHE A 1 93 ? 1.954 4.912 -8.788 1.00 87.94 93 PHE A CA 1
ATOM 651 C C . PHE A 1 93 ? 2.716 4.975 -7.455 1.00 87.94 93 PHE A C 1
ATOM 653 O O . PHE A 1 93 ? 3.863 4.537 -7.394 1.00 87.94 93 PHE A O 1
ATOM 660 N N . GLU A 1 94 ? 2.072 5.466 -6.391 1.00 87.62 94 GLU A N 1
ATOM 661 C CA . GLU A 1 94 ? 2.659 5.643 -5.053 1.00 87.62 94 GLU A CA 1
ATOM 662 C C . GLU A 1 94 ? 2.612 4.340 -4.220 1.00 87.62 94 GLU A C 1
ATOM 664 O O . GLU A 1 94 ? 3.251 4.219 -3.170 1.00 87.62 94 GLU A O 1
ATOM 669 N N . HIS A 1 95 ? 1.860 3.337 -4.689 1.00 89.75 95 HIS A N 1
ATOM 670 C CA . HIS A 1 95 ? 1.601 2.075 -3.986 1.00 89.75 95 HIS A CA 1
ATOM 671 C C . HIS A 1 95 ? 1.832 0.837 -4.877 1.00 89.75 95 HIS A C 1
ATOM 673 O O . HIS A 1 95 ? 1.239 -0.223 -4.662 1.00 89.75 95 HIS A O 1
ATOM 679 N N . CYS A 1 96 ? 2.691 0.936 -5.893 1.00 90.69 96 CYS A N 1
ATOM 680 C CA . CYS A 1 96 ? 2.767 -0.050 -6.965 1.00 90.69 96 CYS A CA 1
ATOM 681 C C . CYS A 1 96 ? 3.277 -1.424 -6.493 1.00 90.69 96 CYS A C 1
ATOM 683 O O . CYS A 1 96 ? 4.464 -1.630 -6.220 1.00 90.69 96 CYS A O 1
ATOM 685 N N . GLY A 1 97 ? 2.375 -2.402 -6.421 1.00 90.06 97 GLY A N 1
ATOM 686 C CA . GLY A 1 97 ? 2.618 -3.769 -5.949 1.00 90.06 97 GLY A CA 1
ATOM 687 C C . GLY A 1 97 ? 2.728 -3.925 -4.427 1.00 90.06 97 GLY A C 1
ATOM 688 O O . GLY A 1 97 ? 2.724 -5.053 -3.939 1.00 90.06 97 GLY A O 1
ATOM 689 N N . SER A 1 98 ? 2.816 -2.828 -3.671 1.00 90.06 98 SER A N 1
ATOM 690 C CA . SER A 1 98 ? 2.795 -2.812 -2.203 1.00 90.06 98 SER A CA 1
ATOM 691 C C . SER A 1 98 ? 2.621 -1.386 -1.682 1.00 90.06 98 SER A C 1
ATOM 693 O O . SER A 1 98 ? 3.151 -0.443 -2.264 1.00 90.06 98 SER A O 1
ATOM 695 N N . CYS A 1 99 ? 1.946 -1.225 -0.545 1.00 88.75 99 CYS A N 1
ATOM 696 C CA . CYS A 1 99 ? 1.720 0.080 0.075 1.00 88.75 99 CYS A CA 1
ATOM 697 C C . CYS A 1 99 ? 3.013 0.893 0.276 1.00 88.75 99 CYS A C 1
ATOM 699 O O . CYS A 1 99 ? 3.971 0.382 0.855 1.00 88.75 99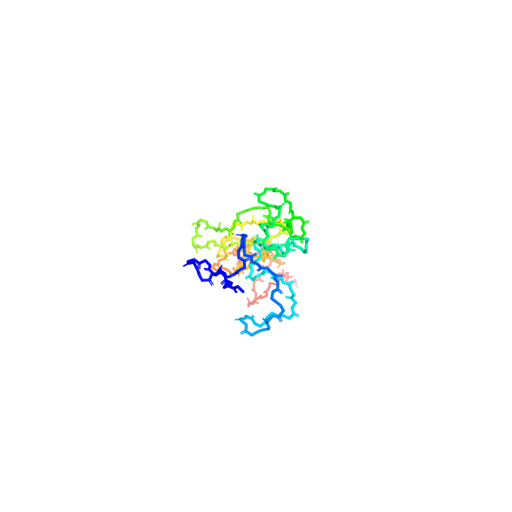 CYS A O 1
ATOM 701 N N . GLY A 1 100 ? 3.023 2.152 -0.177 1.00 87.12 100 GLY A N 1
ATOM 702 C CA . GLY A 1 100 ? 4.172 3.059 -0.064 1.00 87.12 100 GLY A CA 1
ATOM 703 C C . GLY A 1 100 ? 5.347 2.736 -0.995 1.00 87.12 100 GLY A C 1
ATOM 704 O O . GLY A 1 100 ? 6.425 3.303 -0.826 1.00 87.12 100 GLY A O 1
ATOM 705 N N . LYS A 1 101 ? 5.175 1.816 -1.954 1.00 88.94 101 LYS A N 1
ATOM 706 C CA . LYS A 1 101 ? 6.153 1.553 -3.014 1.00 88.94 101 LYS A CA 1
ATOM 707 C C . LYS A 1 101 ? 5.878 2.464 -4.206 1.00 88.94 101 LYS A C 1
ATOM 709 O O . LYS A 1 101 ? 5.279 2.055 -5.199 1.00 88.94 101 LYS A O 1
ATOM 714 N N . ASP A 1 102 ? 6.358 3.690 -4.072 1.00 88.19 102 ASP A N 1
ATOM 715 C CA . ASP A 1 102 ? 6.458 4.651 -5.161 1.00 88.19 102 ASP A CA 1
ATOM 716 C C . ASP A 1 102 ? 7.403 4.109 -6.253 1.00 88.19 102 ASP A C 1
ATOM 718 O O . ASP A 1 102 ? 8.496 3.611 -5.957 1.00 88.19 102 ASP A O 1
ATOM 722 N N . CYS A 1 103 ? 6.979 4.167 -7.517 1.00 83.31 103 CYS A N 1
ATOM 723 C CA . CYS A 1 103 ? 7.829 3.814 -8.655 1.00 83.31 103 CYS A CA 1
ATOM 724 C C . CYS A 1 103 ? 8.965 4.823 -8.903 1.00 83.31 103 CYS A C 1
ATOM 726 O O . CYS A 1 103 ? 9.989 4.454 -9.485 1.00 83.31 103 CYS A O 1
ATOM 728 N N . GLY A 1 104 ? 8.791 6.063 -8.445 1.00 80.31 104 GLY A N 1
ATOM 729 C CA . GLY A 1 104 ? 9.782 7.129 -8.412 1.00 80.31 104 GLY A CA 1
ATOM 730 C C . GLY A 1 104 ? 10.275 7.608 -9.779 1.00 80.31 104 GLY A C 1
ATOM 731 O O . GLY A 1 104 ? 9.872 7.141 -10.848 1.00 80.31 104 GLY A O 1
ATOM 732 N N . GLU A 1 105 ? 11.223 8.545 -9.747 1.00 72.44 105 GLU A N 1
ATOM 733 C CA . GLU A 1 105 ? 12.011 8.878 -10.931 1.00 72.44 105 GLU A CA 1
ATOM 734 C C . GLU A 1 105 ? 13.079 7.803 -11.175 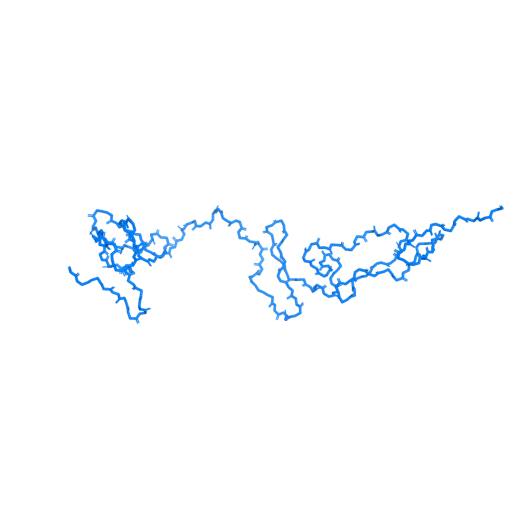1.00 72.44 105 GLU A C 1
ATOM 736 O O . GLU A 1 105 ? 14.082 7.716 -10.466 1.00 72.44 105 GLU A O 1
ATOM 741 N N . THR A 1 106 ? 12.900 6.997 -12.222 1.00 74.12 106 THR A N 1
ATOM 742 C CA . THR A 1 106 ? 13.956 6.099 -12.717 1.00 74.12 106 THR A CA 1
ATOM 743 C C . THR A 1 106 ? 14.944 6.891 -13.584 1.00 74.12 106 THR A C 1
ATOM 745 O O . THR A 1 106 ? 14.533 7.592 -14.514 1.00 74.12 106 THR A O 1
ATOM 748 N N . GLU A 1 107 ? 16.257 6.790 -13.328 1.00 73.81 107 GLU A N 1
ATOM 749 C CA . GLU A 1 107 ? 17.249 7.528 -14.129 1.00 73.81 107 GLU A CA 1
ATOM 750 C C . GLU A 1 107 ? 17.180 7.098 -15.607 1.00 73.81 107 GLU A C 1
ATOM 752 O O . GLU A 1 107 ? 17.256 5.916 -15.941 1.00 73.81 107 GLU A O 1
ATOM 757 N N . GLY A 1 108 ? 17.005 8.075 -16.499 1.00 70.75 108 GLY A N 1
ATOM 758 C CA . GLY A 1 108 ? 16.848 7.842 -17.935 1.00 70.75 108 GLY A CA 1
ATOM 759 C C . GLY A 1 108 ? 15.435 7.480 -18.401 1.00 70.75 108 GLY A C 1
ATOM 760 O O . GLY A 1 108 ? 15.208 7.482 -19.610 1.00 70.75 108 GLY A O 1
ATOM 761 N N . ALA A 1 109 ? 14.477 7.250 -17.499 1.00 79.00 109 ALA A N 1
ATOM 762 C CA . ALA A 1 109 ? 13.067 7.072 -17.844 1.00 79.00 109 ALA A CA 1
ATOM 763 C C . ALA A 1 109 ? 12.357 8.424 -18.013 1.00 79.00 109 ALA A C 1
ATOM 765 O O . ALA A 1 109 ? 12.489 9.309 -17.173 1.00 79.00 109 ALA A O 1
ATOM 766 N N . ASP A 1 110 ? 11.607 8.588 -19.098 1.00 80.31 110 ASP A N 1
ATOM 767 C CA . ASP A 1 110 ? 10.771 9.764 -19.376 1.00 80.31 110 ASP A CA 1
ATOM 768 C C . ASP A 1 110 ? 9.344 9.581 -18.852 1.00 80.31 110 ASP A C 1
ATOM 770 O O . ASP A 1 110 ? 8.764 10.490 -18.272 1.00 80.31 110 ASP A O 1
ATOM 774 N N . THR A 1 111 ? 8.798 8.373 -19.003 1.00 81.06 111 THR A N 1
ATOM 775 C CA . THR A 1 111 ? 7.481 8.002 -18.478 1.00 81.06 111 THR A CA 1
ATOM 776 C C . THR A 1 111 ? 7.595 6.679 -17.732 1.00 81.06 111 THR A C 1
ATOM 778 O O . THR A 1 111 ? 8.001 5.673 -18.319 1.00 81.06 111 THR A O 1
ATOM 781 N N . VAL A 1 112 ? 7.223 6.684 -16.451 1.00 83.75 112 VAL A N 1
ATOM 782 C CA . VAL A 1 112 ? 7.128 5.502 -15.584 1.00 83.75 112 VAL A CA 1
ATOM 783 C C . VAL A 1 112 ? 5.656 5.303 -15.220 1.00 83.75 112 VAL A C 1
ATOM 785 O O . VAL A 1 112 ? 4.963 6.275 -14.932 1.00 83.75 112 VAL A O 1
ATOM 788 N N . ALA A 1 113 ? 5.174 4.065 -15.241 1.00 86.19 113 ALA A N 1
ATOM 789 C CA . ALA A 1 113 ? 3.801 3.701 -14.904 1.00 86.19 113 ALA A CA 1
ATOM 790 C C . ALA A 1 113 ? 3.776 2.473 -13.983 1.00 86.19 113 ALA A C 1
ATOM 792 O O . ALA A 1 113 ? 4.706 1.664 -13.995 1.00 86.19 113 ALA A O 1
ATOM 793 N N . CYS A 1 114 ? 2.702 2.309 -13.210 1.00 88.94 114 CYS A N 1
ATOM 794 C CA . CYS A 1 114 ? 2.427 1.051 -12.525 1.00 88.94 114 CYS A CA 1
ATOM 795 C C . CYS A 1 114 ? 1.528 0.173 -13.402 1.00 88.94 114 CYS A C 1
ATOM 797 O O . CYS A 1 114 ? 0.400 0.550 -13.712 1.00 88.94 114 CYS A O 1
ATOM 799 N N . GLU A 1 115 ? 2.008 -1.010 -13.782 1.00 90.69 115 GLU A N 1
ATOM 800 C CA . GLU A 1 115 ? 1.215 -2.012 -14.491 1.00 90.69 115 GLU A CA 1
ATOM 801 C C . GLU A 1 115 ? 1.216 -3.337 -13.733 1.00 90.69 115 GLU A C 1
ATOM 803 O O . GLU A 1 115 ? 2.251 -3.984 -13.569 1.00 90.69 115 GLU A O 1
ATOM 808 N N . ARG A 1 116 ? 0.032 -3.774 -13.288 1.00 90.44 116 ARG A N 1
ATOM 809 C CA . ARG A 1 116 ? -0.175 -5.052 -12.579 1.00 90.44 116 ARG A CA 1
ATOM 810 C C . ARG A 1 116 ? 0.727 -5.201 -11.340 1.00 90.44 116 ARG A C 1
ATOM 812 O O . ARG A 1 116 ? 1.143 -6.308 -11.006 1.00 90.44 116 ARG A O 1
ATOM 819 N N . GLY A 1 117 ? 1.032 -4.086 -10.672 1.00 89.00 117 GLY A N 1
ATOM 820 C CA . GLY A 1 117 ? 1.906 -4.026 -9.494 1.00 89.00 117 GLY A CA 1
ATOM 821 C C . GLY A 1 117 ? 3.407 -4.027 -9.798 1.00 89.00 117 GLY A C 1
ATOM 822 O O . GLY A 1 117 ? 4.227 -4.195 -8.890 1.00 89.00 117 GLY A O 1
ATOM 823 N N . VAL A 1 118 ? 3.782 -3.823 -11.062 1.00 88.69 118 VAL A N 1
ATOM 824 C CA . VAL A 1 118 ? 5.167 -3.685 -11.511 1.00 88.69 118 VAL A CA 1
ATOM 825 C C . VAL A 1 118 ? 5.379 -2.284 -12.077 1.00 88.69 118 VAL A C 1
ATOM 827 O O . VAL A 1 118 ? 4.637 -1.837 -12.947 1.00 88.69 118 VAL A O 1
ATOM 830 N N . CYS A 1 119 ? 6.419 -1.601 -11.602 1.00 87.50 119 CYS A N 1
ATOM 831 C CA . CYS A 1 119 ? 6.859 -0.337 -12.178 1.00 87.50 119 CYS A CA 1
ATOM 832 C C . CYS A 1 119 ? 7.488 -0.602 -13.548 1.00 87.50 119 CYS A C 1
ATOM 834 O O . CYS A 1 119 ? 8.499 -1.304 -13.644 1.00 87.50 119 CYS A O 1
ATOM 836 N N . VAL A 1 120 ? 6.887 -0.055 -14.599 1.00 86.56 120 VAL A N 1
ATOM 837 C CA . VAL A 1 120 ? 7.337 -0.185 -15.986 1.00 86.56 120 VAL A CA 1
ATOM 838 C C . VAL A 1 120 ? 7.710 1.182 -16.546 1.00 86.56 120 VAL A C 1
ATOM 840 O O . VAL A 1 120 ? 7.090 2.194 -16.233 1.00 86.56 120 VAL A O 1
ATOM 843 N N . VAL A 1 121 ? 8.734 1.216 -17.394 1.00 83.69 121 VAL A N 1
ATOM 844 C CA . VAL A 1 121 ? 9.139 2.420 -18.126 1.00 83.69 121 VAL A CA 1
ATOM 845 C C . VAL A 1 121 ? 8.575 2.318 -19.536 1.00 83.69 121 VAL A C 1
ATOM 847 O O . VAL A 1 121 ? 8.898 1.375 -20.255 1.00 83.69 121 VAL A O 1
ATOM 850 N N . TRP A 1 122 ? 7.741 3.277 -19.931 1.00 80.38 122 TRP A N 1
ATOM 851 C CA . TRP A 1 122 ? 7.187 3.344 -21.287 1.00 80.38 122 TRP A CA 1
ATOM 852 C C . TRP A 1 122 ? 8.150 4.033 -22.259 1.00 80.38 122 TRP A C 1
ATOM 854 O O . TRP A 1 122 ? 8.379 3.533 -23.357 1.00 80.38 122 TRP A O 1
ATOM 864 N N . ASN A 1 123 ? 8.748 5.153 -21.841 1.00 78.81 123 ASN A N 1
ATOM 865 C CA . ASN A 1 123 ? 9.616 5.987 -22.676 1.00 78.81 123 ASN A CA 1
ATOM 866 C C . ASN A 1 123 ? 10.956 6.280 -21.987 1.00 78.81 123 ASN A C 1
ATOM 868 O O . ASN A 1 123 ? 11.019 6.420 -20.766 1.00 78.81 123 ASN A O 1
ATOM 872 N N . CYS A 1 124 ? 12.021 6.440 -22.777 1.00 81.62 124 CYS A N 1
ATOM 873 C CA . CYS A 1 124 ? 13.327 6.938 -22.326 1.00 81.62 124 CYS A CA 1
ATOM 874 C C . CYS A 1 124 ? 13.420 8.461 -22.497 1.00 81.62 124 CYS A C 1
ATOM 876 O O . CYS A 1 124 ? 12.932 8.988 -23.498 1.00 81.62 124 CYS A O 1
ATOM 878 N N . LYS A 1 125 ? 14.135 9.162 -21.603 1.00 83.75 125 LYS A N 1
ATOM 879 C CA . LYS A 1 125 ? 14.492 10.578 -21.814 1.00 83.75 125 LYS A CA 1
ATOM 880 C C . LYS A 1 125 ? 15.356 10.689 -23.074 1.00 83.75 125 LYS A C 1
ATOM 882 O O . LYS A 1 125 ? 16.149 9.795 -23.375 1.00 83.75 125 LYS A O 1
ATOM 887 N N . HIS A 1 126 ? 15.243 11.793 -23.812 1.00 81.62 126 HIS A N 1
ATOM 888 C CA . HIS A 1 126 ? 16.034 11.986 -25.03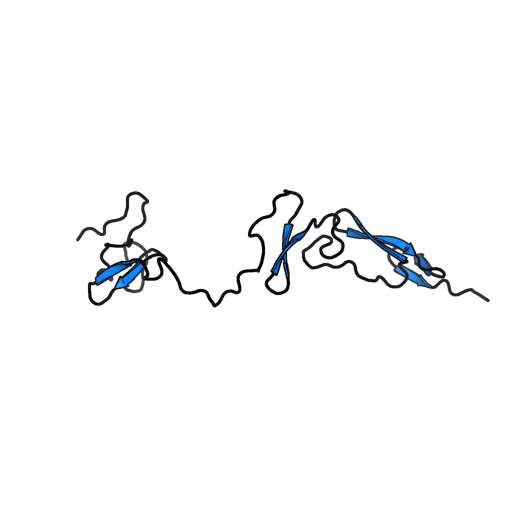1 1.00 81.62 126 HIS A CA 1
ATOM 889 C C . HIS A 1 126 ? 17.542 11.838 -24.743 1.00 81.62 126 HIS A C 1
ATOM 891 O O . HIS A 1 126 ? 18.069 12.442 -23.809 1.00 81.62 126 HIS A O 1
ATOM 897 N N . GLY A 1 127 ? 18.239 11.018 -25.536 1.00 82.75 127 GLY A N 1
ATOM 898 C CA . GLY A 1 127 ? 19.638 10.657 -25.278 1.00 82.75 127 GLY A CA 1
ATOM 899 C C . GLY A 1 127 ? 19.841 9.477 -24.316 1.00 82.75 127 GLY A C 1
ATOM 900 O O . GLY A 1 127 ? 20.961 9.277 -23.853 1.00 82.75 127 GLY A O 1
ATOM 901 N N . TRP A 1 128 ? 18.812 8.672 -24.037 1.00 84.25 128 TRP A N 1
ATOM 902 C CA . TRP A 1 128 ? 18.906 7.402 -23.305 1.00 84.25 128 TRP A CA 1
ATOM 903 C C . TRP A 1 128 ? 18.348 6.234 -24.126 1.00 84.25 128 TRP A C 1
ATOM 905 O O . TRP A 1 128 ? 17.462 6.424 -24.957 1.00 84.25 128 TRP A O 1
ATOM 915 N N . LYS A 1 129 ? 18.856 5.018 -23.887 1.00 84.12 129 LYS A N 1
ATOM 916 C CA . LYS A 1 129 ? 18.270 3.777 -24.415 1.00 84.12 129 LYS A CA 1
ATOM 917 C C . LYS A 1 129 ? 18.245 2.667 -23.368 1.00 84.12 129 LYS A C 1
ATOM 919 O O . LYS A 1 129 ? 19.127 2.593 -22.510 1.00 84.12 129 LYS A O 1
ATOM 924 N N . GLN A 1 130 ? 17.294 1.752 -23.513 1.00 80.44 130 GLN A N 1
ATOM 925 C CA . GLN A 1 130 ? 17.270 0.499 -22.768 1.00 80.44 130 GLN A CA 1
ATOM 926 C C . GLN A 1 130 ? 18.309 -0.494 -23.309 1.00 80.44 130 GLN A C 1
ATOM 928 O O . GLN A 1 130 ? 18.452 -0.665 -24.523 1.00 80.44 130 GLN A O 1
ATOM 933 N N . VAL A 1 131 ? 19.006 -1.190 -22.412 1.00 80.38 131 VAL A N 1
ATOM 934 C CA . VAL A 1 131 ? 19.806 -2.387 -22.702 1.00 80.38 131 VAL A CA 1
ATOM 935 C C . VAL A 1 131 ? 19.490 -3.431 -21.631 1.00 80.38 131 VAL A C 1
ATOM 937 O O . VAL A 1 131 ? 19.970 -3.354 -20.502 1.00 80.38 131 VAL A O 1
ATOM 940 N N . GLY A 1 132 ? 18.644 -4.404 -21.977 1.00 76.56 132 GLY A N 1
ATOM 941 C CA . GLY A 1 132 ? 18.121 -5.375 -21.013 1.00 76.56 132 GLY A CA 1
ATOM 942 C C . GLY A 1 132 ? 17.249 -4.694 -19.953 1.00 76.56 132 GLY A C 1
ATOM 943 O O . GLY A 1 132 ? 16.289 -4.004 -20.288 1.00 76.56 132 GLY A O 1
ATOM 944 N N . SER A 1 133 ? 17.588 -4.867 -18.677 1.00 68.31 133 SER A N 1
ATOM 945 C CA . SER A 1 133 ? 16.924 -4.205 -17.543 1.00 68.31 133 SER A CA 1
ATOM 946 C C . SER A 1 133 ? 17.546 -2.855 -17.153 1.00 68.31 133 SER A C 1
ATOM 948 O O . SER A 1 133 ? 17.123 -2.265 -16.164 1.00 68.31 133 SER A O 1
ATOM 950 N N . THR A 1 134 ? 18.563 -2.380 -17.881 1.00 70.62 134 THR A N 1
ATOM 951 C CA . THR A 1 134 ? 19.362 -1.206 -17.498 1.00 70.62 134 T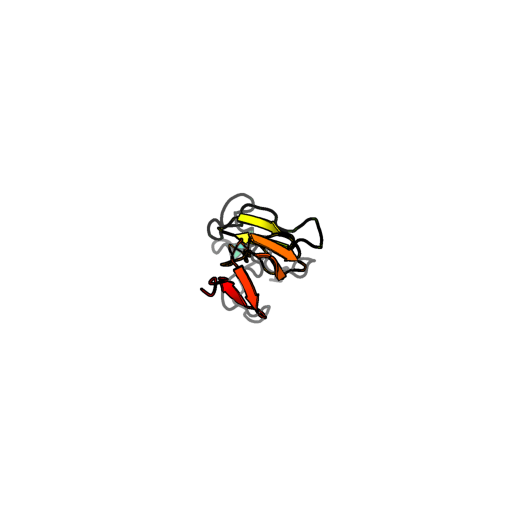HR A CA 1
ATOM 952 C C . THR A 1 134 ? 19.233 -0.093 -18.533 1.00 70.62 134 THR A C 1
ATOM 954 O O . THR A 1 134 ? 19.279 -0.338 -19.740 1.00 70.62 134 THR A O 1
ATOM 957 N N . TRP A 1 135 ? 19.112 1.147 -18.068 1.00 76.75 135 TRP A N 1
ATOM 958 C CA . TRP A 1 135 ? 19.049 2.342 -18.910 1.00 76.75 135 TRP A CA 1
ATOM 959 C C . TRP A 1 135 ? 20.446 2.943 -19.024 1.00 76.75 135 TRP A C 1
ATOM 961 O O . TRP A 1 135 ? 21.113 3.162 -18.014 1.00 76.75 135 TRP A O 1
ATOM 971 N N . ILE A 1 136 ? 20.909 3.196 -20.247 1.00 83.31 136 ILE A N 1
ATOM 972 C CA . ILE A 1 136 ? 22.218 3.812 -20.487 1.00 83.31 136 ILE A CA 1
ATOM 973 C C . ILE A 1 136 ? 22.069 5.079 -21.319 1.00 83.31 136 ILE A C 1
ATOM 975 O O . ILE A 1 136 ? 21.260 5.142 -22.250 1.00 83.31 136 ILE A O 1
ATOM 979 N N . ARG A 1 137 ? 22.883 6.091 -21.006 1.00 81.50 137 ARG A N 1
ATOM 980 C CA . ARG A 1 137 ? 23.001 7.282 -21.850 1.00 81.50 137 ARG A CA 1
ATOM 981 C C . ARG A 1 137 ? 23.541 6.865 -23.211 1.00 81.50 137 ARG A C 1
ATOM 983 O O . ARG A 1 137 ? 24.544 6.160 -23.307 1.00 81.50 137 ARG A O 1
ATOM 990 N N . ILE A 1 138 ? 22.898 7.350 -24.263 1.00 81.88 138 ILE A N 1
ATOM 991 C CA . ILE A 1 138 ? 23.428 7.338 -25.619 1.00 81.88 138 ILE A CA 1
ATOM 992 C C . ILE A 1 138 ? 24.539 8.391 -25.652 1.00 81.88 138 ILE A C 1
ATOM 994 O O . ILE A 1 138 ? 24.340 9.528 -26.077 1.00 81.88 138 ILE A O 1
ATOM 998 N N . THR A 1 139 ? 25.726 8.024 -25.168 1.00 70.81 139 THR A N 1
ATOM 999 C CA . THR A 1 139 ? 26.939 8.776 -25.481 1.00 70.81 139 THR A CA 1
ATOM 1000 C C . THR A 1 139 ? 27.096 8.747 -26.993 1.00 70.81 139 THR A C 1
ATOM 1002 O O . THR A 1 139 ? 27.338 7.681 -27.562 1.00 70.81 139 THR A O 1
ATOM 1005 N N . ALA A 1 140 ? 26.923 9.895 -27.646 1.00 58.41 140 ALA A N 1
ATOM 1006 C CA . ALA A 1 140 ? 27.207 10.020 -29.065 1.00 58.41 140 ALA A CA 1
ATOM 1007 C C . ALA A 1 140 ? 28.681 9.658 -29.291 1.00 58.41 140 ALA A C 1
ATOM 1009 O O . ALA A 1 140 ? 29.572 10.406 -28.885 1.00 58.41 140 ALA A O 1
ATOM 1010 N N . SER A 1 141 ? 28.934 8.494 -29.893 1.00 51.72 141 SER A N 1
ATOM 1011 C CA . SER A 1 141 ? 30.262 8.149 -30.390 1.00 51.72 141 SER A CA 1
ATOM 1012 C C . SER A 1 141 ? 30.634 9.176 -31.453 1.00 51.72 141 SER A C 1
ATOM 1014 O O . SER A 1 141 ? 29.957 9.281 -32.477 1.00 51.72 141 SER A O 1
ATOM 1016 N N . LYS A 1 142 ? 31.670 9.956 -31.155 1.00 46.09 142 LYS A N 1
ATOM 1017 C CA . LYS A 1 142 ? 32.303 10.902 -32.069 1.00 46.09 142 LYS A CA 1
ATOM 1018 C C . LYS A 1 142 ? 33.533 10.252 -32.695 1.00 46.09 142 LYS A C 1
ATOM 1020 O O . LYS A 1 142 ? 34.204 9.502 -31.953 1.00 46.09 142 LYS A O 1
#

Foldseek 3Di:
DDQDQDPVRATQAAFGFQPDPPCPPPNDNDRFGRDPQWGQDPVVRHTHGPPPPDDDDPPPPLQAQEDPDDPDPQWDWAGDPSHTDTDRCQWGQCAQLHHRPHLDDDVQAPDWTRHGSDIDGPDGDPQWDDDPPDIDGNPPDD